Protein AF-A0A8J2Z667-F1 (afdb_monomer_lite)

Secondary structure (DSSP, 8-state):
--EEEEEEETTEEEEEEE-SSTT-EEEEEEETTS-EEEEESS------SSEEEEEETTEEEEEESSEEEEEETTEEEEEETTEEEEEETTEEEEEETTEEEEE-S------SS------SS------S------SS-----SS------SS-----S------

Sequence (163 aa):
MAKHAIAMNSDGISVAVKGKEEKEVCNIQYKSAGDAVLQIGNEYSLKAEKTIAFVVGDITVKVTTDEVLIQKSSTSISLKDKDIKLAVGSSVIEVKDGEITLNADKVSITGSSSLSLKSTSSASLQGGSVAVKATQAASVQGMTVDIKGTTSTTVKGLTTSVG

Radius of gyration: 29.93 Å; chains: 1; bounding box: 65×30×83 Å

Foldseek 3Di:
DWDWDWDADQQGTKTWTGDPDPLQIWIWTQGPVGDTDTDHSPDDDDDDPAKDWDDDPQWIQMDGPAWTWTDHDQFIWIDGVQWTWTTDNQFIWIGGDVDTDTDDPDDDDDDPPDDDDDDPPDDDDDDPDDDDDDPDDDDDDDPDDDDDDPPDDDDDDDDPDDD

pLDDT: mean 91.5, std 11.16, range [40.69, 98.75]

Organism: NCBI:txid2056700

InterPro domains:
  IPR061251 Type VI secretion system tip protein TssI/VgrG, short form [NF041249] (1-163)

Structure (mmCIF, N/CA/C/O backbone):
data_AF-A0A8J2Z667-F1
#
_entry.id   AF-A0A8J2Z667-F1
#
loop_
_atom_site.group_PDB
_atom_site.id
_atom_site.type_symbol
_atom_site.label_atom_id
_atom_site.label_alt_id
_atom_site.label_comp_id
_atom_site.label_asym_id
_atom_site.label_entity_id
_atom_site.label_seq_id
_atom_site.pdbx_PDB_ins_code
_atom_site.Cartn_x
_atom_site.Cartn_y
_atom_site.Cartn_z
_atom_site.occupancy
_atom_site.B_iso_or_equiv
_atom_site.auth_seq_id
_atom_site.auth_comp_id
_atom_site.auth_asym_id
_atom_site.auth_atom_id
_atom_site.pdbx_PDB_model_num
ATOM 1 N N . MET A 1 1 ? -19.180 17.799 38.650 1.00 73.00 1 MET A N 1
ATOM 2 C CA . MET A 1 1 ? -18.711 16.498 39.184 1.00 73.00 1 MET A CA 1
ATOM 3 C C . MET A 1 1 ? -18.689 15.508 38.032 1.00 73.00 1 MET A C 1
ATOM 5 O O . MET A 1 1 ? -19.555 15.635 37.172 1.00 73.00 1 MET A O 1
ATOM 9 N N . ALA A 1 2 ? -17.724 14.587 37.991 1.00 85.12 2 ALA A N 1
ATOM 10 C CA . ALA A 1 2 ? -17.723 13.524 36.986 1.00 85.12 2 ALA A CA 1
ATOM 11 C C . ALA A 1 2 ? -18.960 12.629 37.174 1.00 85.12 2 ALA A C 1
ATOM 13 O O . ALA A 1 2 ? -19.392 12.403 38.308 1.00 85.12 2 ALA A O 1
ATOM 14 N N . LYS A 1 3 ? -19.545 12.156 36.074 1.00 91.56 3 LYS A N 1
ATOM 15 C CA . LYS A 1 3 ? -20.713 11.271 36.069 1.00 91.56 3 LYS A CA 1
ATOM 16 C C . LYS A 1 3 ? -20.320 9.920 35.492 1.00 91.56 3 LYS A C 1
ATOM 18 O O . LYS A 1 3 ? -19.652 9.860 34.465 1.00 91.56 3 LYS A O 1
ATOM 23 N N . HIS A 1 4 ? -20.779 8.862 36.145 1.00 94.88 4 HIS A N 1
ATOM 24 C CA . HIS A 1 4 ? -20.548 7.483 35.739 1.00 94.88 4 HIS A CA 1
ATOM 25 C C . HIS A 1 4 ? -21.904 6.790 35.675 1.00 94.88 4 HIS A C 1
ATOM 27 O O . HIS A 1 4 ? -22.708 6.937 36.597 1.00 94.88 4 HIS A O 1
ATOM 33 N N . ALA A 1 5 ? -22.168 6.073 34.591 1.00 95.19 5 ALA A N 1
ATOM 34 C CA . ALA A 1 5 ? -23.391 5.313 34.415 1.00 95.19 5 ALA A CA 1
ATOM 35 C C . ALA A 1 5 ? -23.083 3.971 33.755 1.00 95.19 5 ALA A C 1
ATOM 37 O O . ALA A 1 5 ? -22.285 3.889 32.821 1.00 95.19 5 ALA A O 1
ATOM 38 N N . ILE A 1 6 ? -23.746 2.931 34.246 1.00 97.00 6 ILE A N 1
ATOM 39 C CA . ILE A 1 6 ? -23.802 1.616 33.618 1.00 97.00 6 ILE A CA 1
ATOM 40 C C . ILE A 1 6 ? -25.283 1.306 33.448 1.00 97.00 6 ILE A C 1
ATOM 42 O O . ILE A 1 6 ? -26.034 1.375 34.421 1.00 97.00 6 ILE A O 1
ATOM 46 N N . ALA A 1 7 ? -25.707 0.998 32.228 1.00 96.50 7 ALA A N 1
ATOM 47 C CA . ALA A 1 7 ? -27.075 0.589 31.946 1.00 96.50 7 ALA A CA 1
ATOM 48 C C . ALA A 1 7 ? -27.083 -0.747 31.206 1.00 96.50 7 ALA A C 1
ATOM 50 O O . ALA A 1 7 ? -26.267 -0.983 30.315 1.00 96.50 7 ALA A O 1
ATOM 51 N N . MET A 1 8 ? -28.022 -1.603 31.596 1.00 97.62 8 MET A N 1
ATOM 52 C CA . MET A 1 8 ? -28.294 -2.897 30.981 1.00 97.62 8 MET A CA 1
ATOM 53 C C . MET A 1 8 ? -29.807 -3.001 30.803 1.00 97.62 8 MET A C 1
ATOM 55 O O . MET A 1 8 ? -30.547 -2.927 31.784 1.00 97.62 8 MET A O 1
ATOM 59 N N . ASN A 1 9 ? -30.274 -3.095 29.563 1.00 95.81 9 ASN A N 1
ATOM 60 C CA . ASN A 1 9 ? -31.698 -3.143 29.228 1.00 95.81 9 ASN A CA 1
ATOM 61 C C . ASN A 1 9 ? -31.921 -3.908 27.906 1.00 95.81 9 ASN A C 1
ATOM 63 O O . ASN A 1 9 ? -31.007 -4.559 27.401 1.00 95.81 9 ASN A O 1
ATOM 67 N N . SER A 1 10 ? -33.133 -3.841 27.345 1.00 96.81 10 SER A N 1
ATOM 68 C CA . SER A 1 10 ? -33.482 -4.478 26.063 1.00 96.81 10 SER A CA 1
ATOM 69 C C . SER A 1 10 ? -32.636 -4.004 24.878 1.00 96.81 10 SER A C 1
ATOM 71 O O . SER A 1 10 ? -32.471 -4.742 23.906 1.00 96.81 10 SER A O 1
ATOM 73 N N . ASP A 1 11 ? -32.087 -2.793 24.956 1.00 94.62 11 ASP A N 1
ATOM 74 C CA . ASP A 1 11 ? -31.284 -2.200 23.889 1.00 94.62 11 ASP A CA 1
ATOM 75 C C . ASP A 1 11 ? -29.825 -2.670 23.956 1.00 94.62 11 ASP A C 1
ATOM 77 O O . ASP A 1 11 ? -29.108 -2.557 22.964 1.00 94.62 11 ASP A O 1
ATOM 81 N N . GLY A 1 12 ? -29.384 -3.230 25.092 1.00 97.25 12 GLY A N 1
ATOM 82 C CA . GLY A 1 12 ? -28.055 -3.805 25.290 1.00 97.25 12 GLY A CA 1
ATOM 83 C C . GLY A 1 12 ? -27.349 -3.316 26.558 1.00 97.25 12 GLY A C 1
ATOM 84 O O . GLY A 1 12 ? -27.981 -3.033 27.578 1.00 97.25 12 GLY A O 1
ATOM 85 N N . ILE A 1 13 ? -26.017 -3.241 26.499 1.00 97.88 13 ILE A N 1
ATOM 86 C CA . ILE A 1 13 ? -25.149 -2.790 27.596 1.00 97.88 13 ILE A CA 1
ATOM 87 C C . ILE A 1 13 ? -24.490 -1.470 27.202 1.00 97.88 13 ILE A C 1
ATOM 89 O O . ILE A 1 13 ? -23.947 -1.340 26.105 1.00 97.88 13 ILE A O 1
ATOM 93 N N . SER A 1 14 ? -24.475 -0.502 28.116 1.00 97.12 14 SER A N 1
ATOM 94 C CA . SER A 1 14 ? -23.708 0.732 27.956 1.00 97.12 14 SER A CA 1
ATOM 95 C C . SER A 1 14 ? -22.939 1.096 29.221 1.00 97.12 14 SER A C 1
ATOM 97 O O . SER A 1 14 ? -23.434 0.940 30.339 1.00 97.12 14 SER A O 1
ATOM 99 N N . VAL A 1 15 ? -21.722 1.597 29.026 1.00 97.19 15 VAL A N 1
ATOM 100 C CA . VAL A 1 15 ? -20.875 2.196 30.058 1.00 97.19 15 VAL A CA 1
ATOM 101 C C . VAL A 1 15 ? -20.547 3.609 29.605 1.00 97.19 15 VAL A C 1
ATOM 103 O O . VAL A 1 15 ? -20.000 3.799 28.520 1.00 97.19 15 VAL A O 1
ATOM 106 N N . ALA A 1 16 ? -20.890 4.597 30.422 1.00 96.25 16 ALA A N 1
ATOM 107 C CA . ALA A 1 16 ? -20.675 6.005 30.129 1.00 96.25 16 ALA A CA 1
ATOM 108 C C . ALA A 1 16 ? -19.929 6.678 31.281 1.00 96.25 16 ALA A C 1
ATOM 110 O O . ALA A 1 16 ? -20.376 6.660 32.431 1.00 96.25 16 ALA A O 1
ATOM 111 N N . VAL A 1 17 ? -18.804 7.305 30.956 1.00 96.19 17 VAL A N 1
ATOM 112 C CA . VAL A 1 17 ? -18.017 8.139 31.862 1.00 96.19 17 VAL A CA 1
ATOM 113 C C . VAL A 1 17 ? -17.920 9.527 31.252 1.00 96.19 17 VAL A C 1
ATOM 115 O O . VAL A 1 17 ? -17.408 9.692 30.146 1.00 96.19 17 VAL A O 1
ATOM 118 N N . LYS A 1 18 ? -18.419 10.531 31.974 1.00 95.19 18 LYS A N 1
ATOM 119 C CA . LYS A 1 18 ? -18.316 11.942 31.598 1.00 95.19 18 LYS A CA 1
ATOM 120 C C . LYS A 1 18 ? -17.520 12.692 32.657 1.00 95.19 18 LYS A C 1
ATOM 122 O O . LYS A 1 18 ? -17.888 12.685 33.834 1.00 95.19 18 LYS A O 1
ATOM 127 N N . GLY A 1 19 ? -16.440 13.330 32.227 1.00 92.62 19 GLY A N 1
ATOM 128 C CA . GLY A 1 19 ? -15.611 14.208 33.036 1.00 92.62 19 GLY A CA 1
ATOM 129 C C . GLY A 1 19 ? -16.304 15.529 33.366 1.00 92.62 19 GLY A C 1
ATOM 130 O O . GLY A 1 19 ? -17.533 15.650 33.351 1.00 92.62 19 GLY A O 1
ATOM 131 N N . LYS A 1 20 ? -15.507 16.523 33.747 1.00 91.06 20 LYS A N 1
ATOM 132 C CA . LYS A 1 20 ? -16.002 17.864 34.077 1.00 91.06 20 LYS A CA 1
ATOM 133 C C . LYS A 1 20 ? -16.191 18.701 32.818 1.00 91.06 20 LYS A C 1
ATOM 135 O O . LYS A 1 20 ? -17.124 19.500 32.778 1.00 91.06 20 LYS A O 1
ATOM 140 N N . GLU A 1 21 ? -15.330 18.513 31.825 1.00 89.06 21 GLU A N 1
ATOM 141 C CA . GLU A 1 21 ? -15.425 19.195 30.538 1.00 89.06 21 GLU A CA 1
ATOM 142 C C . GLU A 1 21 ? -16.290 18.405 29.551 1.00 89.06 21 GLU A C 1
ATOM 144 O O . GLU A 1 21 ? -16.455 17.190 29.657 1.00 89.06 21 GLU A O 1
ATOM 149 N N . GLU A 1 22 ? -16.855 19.092 28.559 1.00 83.56 22 GLU A N 1
ATOM 150 C CA . GLU A 1 22 ? -17.760 18.467 27.589 1.00 83.56 22 GLU A CA 1
ATOM 151 C C . GLU A 1 22 ? -17.068 17.409 26.718 1.00 83.56 22 GLU A C 1
ATOM 153 O O . GLU A 1 22 ? -17.665 16.374 26.421 1.00 83.56 22 GLU A O 1
ATOM 158 N N . LYS A 1 23 ? -15.794 17.640 26.379 1.00 89.75 23 LYS A N 1
ATOM 159 C CA . LYS A 1 23 ? -14.952 16.730 25.588 1.00 89.75 23 LYS A CA 1
ATOM 160 C C . LYS A 1 23 ? -14.436 15.519 26.369 1.00 89.75 23 LYS A C 1
ATOM 162 O O . LYS A 1 23 ? -13.960 14.567 25.764 1.00 89.75 23 LYS A O 1
ATOM 167 N N . GLU A 1 24 ? -14.513 15.530 27.699 1.00 94.50 24 GLU A N 1
ATOM 168 C CA . GLU A 1 24 ? -14.060 14.417 28.535 1.00 94.50 24 GLU A CA 1
ATOM 169 C C . GLU A 1 24 ? -15.142 13.335 28.569 1.00 94.50 24 GLU A C 1
ATOM 171 O O . GLU A 1 24 ? -15.933 13.248 29.508 1.00 94.50 24 GLU A O 1
ATOM 176 N N . VAL A 1 25 ? -15.214 12.524 27.517 1.00 95.19 25 VAL A N 1
ATOM 177 C CA . VAL A 1 25 ? -16.220 11.468 27.392 1.00 95.19 25 VAL A CA 1
ATOM 178 C C . VAL A 1 25 ? -15.585 10.132 27.030 1.00 95.19 25 VAL A C 1
ATOM 180 O O . VAL A 1 25 ? -14.734 10.059 26.145 1.00 95.19 25 VAL A O 1
ATOM 183 N N . CYS A 1 26 ? -16.042 9.077 27.701 1.00 96.69 26 CYS A N 1
ATOM 184 C CA . CYS A 1 26 ? -15.821 7.690 27.321 1.00 96.69 26 CYS A CA 1
ATOM 185 C C . CYS A 1 26 ? -17.162 6.956 27.375 1.00 96.69 26 CYS A C 1
ATOM 187 O O . CYS A 1 26 ? -17.642 6.628 28.460 1.00 96.69 26 CYS A O 1
ATOM 189 N N . ASN A 1 27 ? -17.759 6.696 26.213 1.00 96.50 27 ASN A N 1
ATOM 190 C CA . ASN A 1 27 ? -18.976 5.899 26.095 1.00 96.50 27 ASN A CA 1
ATOM 191 C C . ASN A 1 27 ? -18.687 4.633 25.291 1.00 96.50 27 ASN A C 1
ATOM 193 O O . ASN A 1 27 ? -18.213 4.709 24.159 1.00 96.50 27 ASN A O 1
ATOM 197 N N . ILE A 1 28 ? -19.013 3.480 25.863 1.00 97.44 28 ILE A N 1
ATOM 198 C CA . ILE A 1 28 ? -18.912 2.169 25.220 1.00 97.44 28 ILE A CA 1
ATOM 199 C C . ILE A 1 28 ? -20.307 1.556 25.230 1.00 97.44 28 ILE A C 1
ATOM 201 O O . ILE A 1 28 ? -20.945 1.493 26.280 1.00 97.44 28 ILE A O 1
ATOM 205 N N . GLN A 1 29 ? -20.796 1.133 24.069 1.00 97.69 29 GLN A N 1
ATOM 206 C CA . GLN A 1 29 ? -22.122 0.542 23.912 1.00 97.69 29 GLN A CA 1
ATOM 207 C C . GLN A 1 29 ? -22.028 -0.749 23.107 1.00 97.69 29 GLN A C 1
ATOM 209 O O . GLN A 1 29 ? -21.392 -0.775 22.056 1.00 97.69 29 GLN A O 1
ATOM 214 N N . TYR A 1 30 ? -22.719 -1.781 23.574 1.00 97.75 30 TYR A N 1
ATOM 215 C CA . TYR A 1 30 ? -22.953 -3.029 22.858 1.00 97.75 30 TYR A CA 1
ATOM 216 C C . TYR A 1 30 ? -24.460 -3.214 22.741 1.00 97.75 30 TYR A C 1
ATOM 218 O O . TYR A 1 30 ? -25.128 -3.456 23.748 1.00 97.75 30 TYR A O 1
ATOM 226 N N . LYS A 1 31 ? -25.001 -3.042 21.535 1.00 97.50 31 LYS A N 1
ATOM 227 C CA . LYS A 1 31 ? -26.444 -3.025 21.293 1.00 97.50 31 LYS A CA 1
ATOM 228 C C . LYS A 1 31 ? -26.962 -4.395 20.879 1.00 97.50 31 LYS A C 1
ATOM 230 O O . LYS A 1 31 ? -26.302 -5.115 20.134 1.00 97.50 31 LYS A O 1
ATOM 235 N N . SER A 1 32 ? -28.190 -4.716 21.276 1.00 97.12 32 SER A N 1
ATOM 236 C CA . SER A 1 32 ? -28.879 -5.953 20.875 1.00 97.12 32 SER A CA 1
ATOM 237 C C . SER A 1 32 ? -29.126 -6.047 19.362 1.00 97.12 32 SER A C 1
ATOM 239 O O . SER A 1 32 ? -29.248 -7.147 18.831 1.00 97.12 32 SER A O 1
ATOM 241 N N . ALA A 1 33 ? -29.113 -4.914 18.653 1.00 96.94 33 ALA A N 1
ATOM 242 C CA . ALA A 1 33 ? -29.171 -4.845 17.191 1.00 96.94 33 ALA A CA 1
ATOM 243 C C . ALA A 1 33 ? -27.888 -5.331 16.476 1.00 96.94 33 ALA A C 1
ATOM 245 O O . ALA A 1 33 ? -27.893 -5.451 15.254 1.00 96.94 33 ALA A O 1
ATOM 246 N N . GLY A 1 34 ? -26.805 -5.615 17.214 1.00 96.31 34 GLY A N 1
ATOM 247 C CA . GLY A 1 34 ? -25.528 -6.087 16.663 1.00 96.31 34 GLY A CA 1
ATOM 248 C C . GLY A 1 34 ? -24.435 -5.019 16.547 1.00 96.31 34 GLY A C 1
ATOM 249 O O . GLY A 1 34 ? -23.340 -5.326 16.080 1.00 96.31 34 GLY A O 1
ATOM 250 N N . ASP A 1 35 ? -24.693 -3.789 16.996 1.00 96.94 35 ASP A N 1
ATOM 251 C CA . ASP A 1 35 ? -23.711 -2.701 16.955 1.00 96.94 35 ASP A CA 1
ATOM 252 C C . ASP A 1 35 ? -22.801 -2.688 18.190 1.00 96.94 35 ASP A C 1
ATOM 254 O O . ASP A 1 35 ? -23.260 -2.840 19.326 1.00 96.94 35 ASP A O 1
ATOM 258 N N . ALA A 1 36 ? -21.526 -2.363 17.980 1.00 97.19 36 ALA A N 1
ATOM 259 C CA . ALA A 1 36 ? -20.603 -1.952 19.033 1.00 97.19 36 ALA A CA 1
ATOM 260 C C . ALA A 1 36 ? -20.100 -0.530 18.745 1.00 97.19 36 ALA A C 1
ATOM 262 O O . ALA A 1 36 ? -19.559 -0.267 17.673 1.00 97.19 36 ALA A O 1
ATOM 263 N N . VAL A 1 37 ? -20.278 0.396 19.691 1.00 96.88 37 VAL A N 1
ATOM 264 C CA . VAL A 1 37 ? -19.932 1.816 19.522 1.00 96.88 37 VAL A CA 1
ATOM 265 C C . VAL A 1 37 ? -19.002 2.262 20.640 1.00 96.88 37 VAL A C 1
ATOM 267 O O . VAL A 1 37 ? -19.323 2.110 21.818 1.00 96.88 37 VAL A O 1
ATOM 270 N N . LEU A 1 38 ? -17.866 2.850 20.264 1.00 96.69 38 LEU A N 1
ATOM 271 C CA . LEU A 1 38 ? -16.920 3.481 21.177 1.00 96.69 38 LEU A CA 1
ATOM 272 C C . LEU A 1 38 ? -16.820 4.968 20.834 1.00 96.69 38 LEU A C 1
ATOM 274 O O . LEU A 1 38 ? -16.457 5.332 19.719 1.00 96.69 38 LEU A O 1
ATOM 278 N N . GLN A 1 39 ? -17.129 5.829 21.798 1.00 96.06 39 GLN A N 1
ATOM 279 C CA . GLN A 1 39 ? -16.954 7.274 21.706 1.00 96.06 39 GLN A CA 1
ATOM 280 C C . GLN A 1 39 ? -15.966 7.702 22.785 1.00 96.06 39 GLN A C 1
ATOM 282 O O . GLN A 1 39 ? -16.303 7.710 23.969 1.00 96.06 39 GLN A O 1
ATOM 287 N N . ILE A 1 40 ? -14.756 8.058 22.366 1.00 96.69 40 ILE A N 1
ATOM 288 C CA . ILE A 1 40 ? -13.651 8.420 23.252 1.00 96.69 40 ILE A CA 1
ATOM 289 C C . ILE A 1 40 ? -13.179 9.823 22.880 1.00 96.69 40 ILE A C 1
ATOM 291 O O . ILE A 1 40 ? -12.854 10.081 21.725 1.00 96.69 40 ILE A O 1
ATOM 295 N N . GLY A 1 41 ? -13.179 10.740 23.845 1.00 95.50 41 GLY A N 1
ATOM 296 C CA . GLY A 1 41 ? -12.914 12.159 23.598 1.00 95.50 41 GLY A CA 1
ATOM 297 C C . GLY A 1 41 ? -11.442 12.548 23.439 1.00 95.50 41 GLY A C 1
ATOM 298 O O . GLY A 1 41 ? -11.166 13.670 23.025 1.00 95.50 41 GLY A O 1
ATOM 299 N N . ASN A 1 42 ? -10.503 11.657 23.775 1.00 93.88 42 ASN A N 1
ATOM 300 C CA . ASN A 1 42 ? -9.065 11.933 23.702 1.00 93.88 42 ASN A CA 1
ATOM 301 C C . ASN A 1 42 ? -8.309 10.857 22.908 1.00 93.88 42 ASN A C 1
ATOM 303 O O . ASN A 1 42 ? -7.997 11.061 21.741 1.00 93.88 42 ASN A O 1
ATOM 307 N N . GLU A 1 43 ? -8.051 9.696 23.512 1.00 95.75 43 GLU A N 1
ATOM 308 C CA . GLU A 1 43 ? -7.286 8.613 22.889 1.00 95.75 43 GLU A CA 1
ATOM 309 C C . GLU A 1 43 ? -7.900 7.254 23.237 1.00 95.75 43 GLU A C 1
ATOM 311 O O . GLU A 1 43 ? -8.232 6.995 24.396 1.00 95.75 43 GLU A O 1
ATOM 316 N N . TYR A 1 44 ? -8.019 6.381 22.235 1.00 95.50 44 TYR A N 1
ATOM 317 C CA . TYR A 1 44 ? -8.324 4.966 22.422 1.00 95.50 44 TYR A CA 1
ATOM 318 C C . TYR A 1 44 ? -7.119 4.125 22.001 1.00 95.50 44 TYR A C 1
ATOM 320 O O . TYR A 1 44 ? -6.831 3.993 20.812 1.00 95.50 44 TYR A O 1
ATOM 328 N N . SER A 1 45 ? -6.424 3.560 22.986 1.00 96.50 45 SER A N 1
ATOM 329 C CA . SER A 1 45 ? -5.189 2.806 22.776 1.00 96.50 45 SER A CA 1
ATOM 330 C C . SER A 1 45 ? -5.417 1.304 22.942 1.00 96.50 45 SER A C 1
ATOM 332 O O . SER A 1 45 ? -5.896 0.842 23.978 1.00 96.50 45 SER A O 1
ATOM 334 N N . LEU A 1 46 ? -5.034 0.537 21.919 1.00 95.62 46 LEU A N 1
ATOM 335 C CA . LEU A 1 46 ? -5.013 -0.925 21.921 1.00 95.62 46 LEU A CA 1
ATOM 336 C C . LEU A 1 46 ? -3.566 -1.410 21.839 1.00 95.62 46 LEU A C 1
ATOM 338 O O . LEU A 1 46 ? -2.826 -1.023 20.938 1.00 95.62 46 LEU A O 1
ATOM 342 N N . LYS A 1 47 ? -3.173 -2.295 22.757 1.00 96.50 47 LYS A N 1
ATOM 343 C CA . LYS A 1 47 ? -1.862 -2.949 22.754 1.00 96.50 47 LYS A CA 1
ATOM 344 C C . LYS A 1 47 ? -2.060 -4.457 22.756 1.00 96.50 47 LYS A C 1
ATOM 346 O O . LYS A 1 47 ? -2.772 -4.985 23.605 1.00 96.50 47 LYS A O 1
ATOM 351 N N . ALA A 1 48 ? -1.405 -5.136 21.826 1.00 97.75 48 ALA A N 1
ATOM 352 C CA . ALA A 1 48 ? -1.369 -6.588 21.749 1.00 97.75 48 ALA A CA 1
ATOM 353 C C . ALA A 1 48 ? 0.083 -7.056 21.616 1.00 97.75 48 ALA A C 1
ATOM 355 O O . ALA A 1 48 ? 0.923 -6.334 21.087 1.00 97.75 48 ALA A O 1
ATOM 356 N N . GLU A 1 49 ? 0.378 -8.267 22.085 1.00 97.56 49 GLU A N 1
ATOM 357 C CA . GLU A 1 49 ? 1.732 -8.838 22.004 1.00 97.56 49 GLU A CA 1
ATOM 358 C C . GLU A 1 49 ? 2.080 -9.355 20.607 1.00 97.56 49 GLU A C 1
ATOM 360 O O . GLU A 1 49 ? 3.250 -9.431 20.250 1.00 97.56 49 GLU A O 1
ATOM 365 N N . LYS A 1 50 ? 1.067 -9.747 19.826 1.00 97.62 50 LYS A N 1
ATOM 366 C CA . LYS A 1 50 ? 1.269 -10.433 18.543 1.00 97.62 50 LYS A CA 1
ATOM 367 C C . LYS A 1 50 ? 0.514 -9.796 17.394 1.00 97.62 50 LYS A C 1
ATOM 369 O O . LYS A 1 50 ? 1.073 -9.620 16.316 1.00 97.62 50 LYS A O 1
ATOM 374 N N . THR A 1 51 ? -0.777 -9.525 17.571 1.00 97.94 51 THR A N 1
ATOM 375 C CA . THR A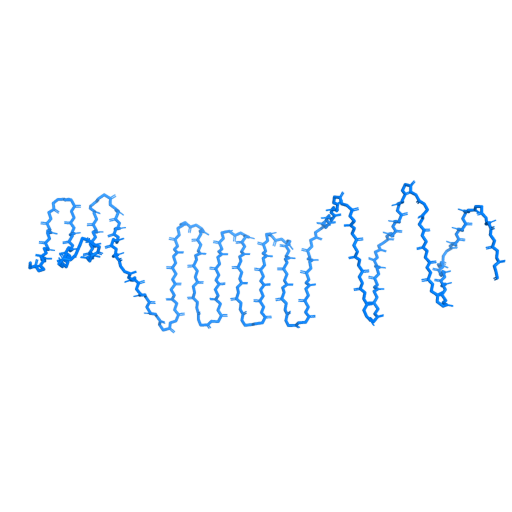 1 51 ? -1.631 -9.124 16.451 1.00 97.94 51 THR A CA 1
ATOM 376 C C . THR A 1 51 ? -2.787 -8.251 16.908 1.00 97.94 51 THR A C 1
ATOM 378 O O . THR A 1 51 ? -3.446 -8.558 17.900 1.00 97.94 51 THR A O 1
ATOM 381 N N . ILE A 1 52 ? -3.060 -7.205 16.133 1.00 98.50 52 ILE A N 1
ATOM 382 C CA . ILE A 1 52 ? -4.330 -6.476 16.119 1.00 98.50 52 ILE A CA 1
ATOM 383 C C . ILE A 1 52 ? -4.914 -6.661 14.718 1.00 98.50 52 ILE A C 1
ATOM 385 O O . ILE A 1 52 ? -4.225 -6.393 13.735 1.00 98.50 52 ILE A O 1
ATOM 389 N N . ALA A 1 53 ? -6.152 -7.142 14.610 1.00 98.00 53 ALA A N 1
ATOM 390 C CA . ALA A 1 53 ? -6.805 -7.376 13.325 1.00 98.00 53 ALA A CA 1
ATOM 391 C C . ALA A 1 53 ? -8.249 -6.865 13.326 1.00 98.00 53 ALA A C 1
ATOM 393 O O . ALA A 1 53 ? -8.993 -7.082 14.280 1.00 98.00 53 ALA A O 1
ATOM 394 N N . PHE A 1 54 ? -8.640 -6.235 12.224 1.00 97.81 54 PHE A N 1
ATOM 395 C CA . PHE A 1 54 ? -10.001 -5.820 11.910 1.00 97.81 54 PHE A CA 1
ATOM 396 C C . PHE A 1 54 ? -10.432 -6.565 10.651 1.00 97.81 54 PHE A C 1
ATOM 398 O O . PHE A 1 54 ? -9.777 -6.455 9.612 1.00 97.81 54 PHE A O 1
ATOM 405 N N . VAL A 1 55 ? -11.506 -7.347 10.750 1.00 97.81 55 VAL A N 1
ATOM 406 C CA . VAL A 1 55 ? -11.946 -8.254 9.684 1.00 97.81 55 VAL A CA 1
ATOM 407 C C . VAL A 1 55 ? -13.415 -8.002 9.374 1.00 97.81 55 VAL A C 1
ATOM 409 O O . VAL A 1 55 ? -14.248 -8.009 10.278 1.00 97.81 55 VAL A O 1
ATOM 412 N N . VAL A 1 56 ? -13.730 -7.786 8.096 1.00 97.25 56 VAL A N 1
ATOM 413 C CA . VAL A 1 56 ? -15.101 -7.610 7.594 1.00 97.25 56 VAL A CA 1
ATOM 414 C C . VAL A 1 56 ? -15.245 -8.402 6.298 1.00 97.25 56 VAL A C 1
ATOM 416 O O . VAL A 1 56 ? -14.769 -7.975 5.248 1.00 97.25 56 VAL A O 1
ATOM 419 N N . GLY A 1 57 ? -15.887 -9.570 6.365 1.00 96.12 57 GLY A N 1
ATOM 420 C CA . GLY A 1 57 ? -15.968 -10.477 5.217 1.00 96.12 57 GLY A CA 1
ATOM 421 C C . GLY A 1 57 ? -14.576 -10.908 4.742 1.00 96.12 57 GLY A C 1
ATOM 422 O O . GLY A 1 57 ? -13.828 -11.512 5.506 1.00 96.12 57 GLY A O 1
ATOM 423 N N . ASP A 1 58 ? -14.229 -10.584 3.493 1.00 95.25 58 ASP A N 1
ATOM 424 C CA . ASP A 1 58 ? -12.924 -10.861 2.875 1.00 95.25 58 ASP A CA 1
ATOM 425 C C . ASP A 1 58 ? -11.896 -9.722 3.045 1.00 95.25 58 ASP A C 1
ATOM 427 O O . ASP A 1 58 ? -10.788 -9.80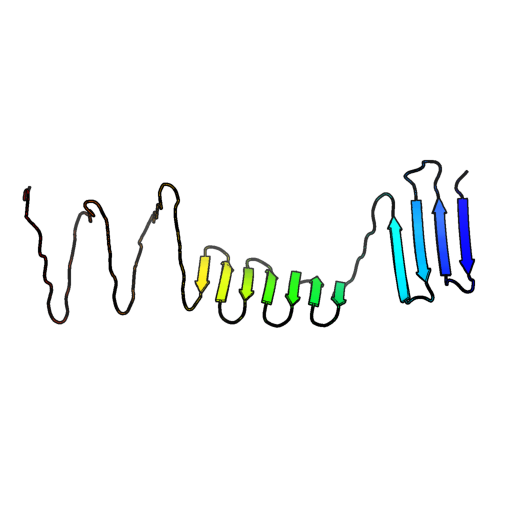3 2.509 1.00 95.25 58 ASP A O 1
ATOM 431 N N . ILE A 1 59 ? -12.255 -8.656 3.768 1.00 98.00 59 ILE A N 1
ATOM 432 C CA . ILE A 1 59 ? -11.380 -7.516 4.054 1.00 98.00 59 ILE A CA 1
ATOM 433 C C . ILE A 1 59 ? -10.678 -7.746 5.388 1.00 98.00 59 ILE A C 1
ATOM 435 O O . ILE A 1 59 ? -11.320 -8.040 6.395 1.00 98.00 59 ILE A O 1
ATOM 439 N N . THR A 1 60 ? -9.361 -7.560 5.410 1.00 98.19 60 THR A N 1
ATOM 440 C CA . THR A 1 60 ? -8.530 -7.646 6.614 1.00 98.19 60 THR A CA 1
ATOM 441 C C . THR A 1 60 ? -7.609 -6.434 6.707 1.00 98.19 60 THR A C 1
ATOM 443 O O . THR A 1 60 ? -6.849 -6.157 5.784 1.00 98.19 60 THR A O 1
ATOM 446 N N . VAL A 1 61 ? -7.632 -5.742 7.847 1.00 98.56 61 VAL A N 1
ATOM 447 C CA . VAL A 1 61 ? -6.591 -4.794 8.267 1.00 98.56 61 VAL A CA 1
ATOM 448 C C . VAL A 1 61 ? -5.895 -5.398 9.474 1.00 98.56 61 VAL A C 1
ATOM 450 O O . VAL A 1 61 ? -6.532 -5.634 10.496 1.00 98.56 61 VAL A O 1
ATOM 453 N N . LYS A 1 62 ? -4.604 -5.691 9.363 1.00 98.12 62 LYS A N 1
ATOM 454 C CA . LYS A 1 62 ? -3.854 -6.464 10.354 1.00 98.12 62 LYS A CA 1
ATOM 455 C C . LYS A 1 62 ? -2.522 -5.787 10.640 1.00 98.12 62 LYS A C 1
ATOM 457 O O . LYS A 1 62 ? -1.785 -5.453 9.721 1.00 98.12 62 LYS A O 1
ATOM 462 N N . VAL A 1 63 ? -2.204 -5.643 11.917 1.00 98.56 63 VAL A N 1
ATOM 463 C CA . VAL A 1 63 ? -0.895 -5.221 12.415 1.00 98.56 63 VAL A CA 1
ATOM 464 C C . VAL A 1 63 ? -0.308 -6.382 13.201 1.00 98.56 63 VAL A C 1
ATOM 466 O O . 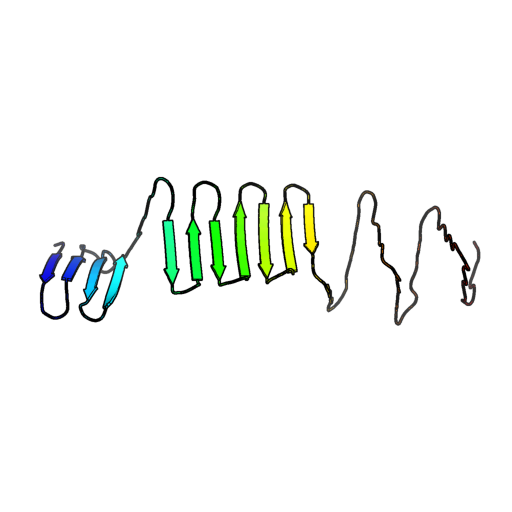VAL A 1 63 ? -0.962 -6.928 14.090 1.00 98.56 63 VAL A O 1
ATOM 469 N N . THR A 1 64 ? 0.913 -6.766 12.858 1.00 98.31 64 THR A N 1
ATOM 470 C CA . THR A 1 64 ? 1.720 -7.774 13.558 1.00 98.31 64 THR A CA 1
ATOM 471 C C . THR A 1 64 ? 3.054 -7.160 13.979 1.00 98.31 64 THR A C 1
ATOM 473 O O . THR A 1 64 ? 3.282 -5.974 13.753 1.00 98.31 64 THR A O 1
ATOM 476 N N . THR A 1 65 ? 3.943 -7.949 14.580 1.00 97.38 65 THR A N 1
ATOM 477 C CA . THR A 1 65 ? 5.310 -7.501 14.893 1.00 97.38 65 THR A CA 1
ATOM 478 C C . THR A 1 65 ? 6.139 -7.193 13.647 1.00 97.38 65 THR A C 1
ATOM 480 O O . THR A 1 65 ? 7.043 -6.367 13.722 1.00 97.38 65 THR A O 1
ATOM 483 N N . ASP A 1 66 ? 5.809 -7.817 12.512 1.00 97.62 66 ASP A N 1
ATOM 484 C CA . ASP A 1 66 ? 6.665 -7.818 11.319 1.00 97.62 66 ASP A CA 1
ATOM 485 C C . ASP A 1 66 ? 6.020 -7.098 10.124 1.00 97.62 66 ASP A C 1
ATOM 487 O O . ASP A 1 66 ? 6.695 -6.739 9.162 1.00 97.62 66 ASP A O 1
ATOM 491 N N . GLU A 1 67 ? 4.695 -6.935 10.150 1.00 98.19 67 GLU A N 1
ATOM 492 C CA . GLU A 1 67 ? 3.896 -6.526 8.995 1.00 98.19 67 GLU A CA 1
ATOM 493 C C . GLU A 1 67 ? 2.678 -5.693 9.410 1.00 98.19 67 GLU A C 1
ATOM 495 O O . GLU A 1 67 ? 1.917 -6.086 10.304 1.00 98.19 67 GLU A O 1
ATOM 500 N N . VAL A 1 68 ? 2.442 -4.604 8.677 1.00 98.75 68 VAL A N 1
ATOM 501 C CA . VAL A 1 68 ? 1.137 -3.943 8.559 1.00 98.75 68 VAL A CA 1
ATOM 502 C C . VAL A 1 68 ? 0.534 -4.317 7.206 1.00 98.75 68 VAL A C 1
ATOM 504 O O . VAL A 1 68 ? 1.135 -4.063 6.166 1.00 98.75 68 VAL A O 1
ATOM 507 N N . LEU A 1 69 ? -0.655 -4.915 7.216 1.00 98.50 69 LEU A N 1
ATOM 508 C CA . LEU A 1 69 ? -1.339 -5.449 6.041 1.00 98.50 69 LEU A CA 1
ATOM 509 C C . LEU A 1 69 ? -2.752 -4.875 5.925 1.00 98.50 69 LEU A C 1
ATOM 511 O O . LEU A 1 69 ? -3.532 -4.928 6.874 1.00 98.50 69 LEU A O 1
ATOM 515 N N . ILE A 1 70 ? -3.104 -4.410 4.731 1.00 98.69 70 ILE A N 1
ATOM 516 C CA . ILE A 1 70 ? -4.478 -4.141 4.303 1.00 98.69 70 ILE A CA 1
ATOM 517 C C . ILE A 1 70 ? -4.745 -5.051 3.114 1.00 98.69 70 ILE A C 1
ATOM 519 O O . ILE A 1 70 ? -4.061 -4.947 2.101 1.00 98.69 70 ILE A O 1
ATOM 523 N N . GLN A 1 71 ? -5.722 -5.941 3.217 1.00 97.94 71 GLN A N 1
ATOM 524 C CA . GLN A 1 71 ? -6.013 -6.937 2.194 1.00 97.94 71 GLN A CA 1
ATOM 525 C C . GLN A 1 71 ? -7.511 -7.018 1.913 1.00 97.94 71 GLN A C 1
ATOM 527 O O . GLN A 1 71 ? -8.327 -6.966 2.830 1.00 97.94 71 GLN A O 1
ATOM 532 N N . LYS A 1 72 ? -7.854 -7.194 0.637 1.00 97.56 72 LYS A N 1
ATOM 533 C CA . LYS A 1 72 ? -9.177 -7.614 0.174 1.00 97.56 72 LYS A CA 1
ATOM 534 C C . LYS A 1 72 ? -8.998 -8.583 -0.988 1.00 97.56 72 LYS A C 1
ATOM 536 O O . LYS A 1 72 ? -8.512 -8.174 -2.044 1.00 97.56 72 LYS A O 1
ATOM 541 N N . SER A 1 73 ? -9.406 -9.840 -0.822 1.00 93.69 73 SER A N 1
ATOM 542 C CA . SER A 1 73 ? -9.228 -10.871 -1.856 1.00 93.69 73 SER A CA 1
ATOM 543 C C . SER A 1 73 ? -7.770 -10.901 -2.388 1.00 93.69 73 SER A C 1
ATOM 545 O O . SER A 1 73 ? -6.842 -11.122 -1.608 1.00 93.69 73 SER A O 1
ATOM 547 N N . SER A 1 74 ? -7.549 -10.651 -3.689 1.00 92.75 74 SER A N 1
ATOM 548 C CA . SER A 1 74 ? -6.237 -10.628 -4.364 1.00 92.75 74 SER A CA 1
ATOM 549 C C . SER A 1 74 ? -5.563 -9.247 -4.417 1.00 92.75 74 SER A C 1
ATOM 551 O O . SER A 1 74 ? -4.625 -9.052 -5.193 1.00 92.75 74 SER A O 1
ATOM 553 N N . THR A 1 75 ? -6.066 -8.275 -3.656 1.00 98.19 75 THR A N 1
ATOM 554 C CA . THR A 1 75 ? -5.514 -6.919 -3.565 1.00 98.19 75 THR A CA 1
ATOM 555 C C . THR A 1 75 ? -4.941 -6.696 -2.175 1.00 98.19 75 THR A C 1
ATOM 557 O O . THR A 1 75 ? -5.606 -6.994 -1.181 1.00 98.19 75 THR A O 1
ATOM 560 N N . SER A 1 76 ? -3.731 -6.144 -2.088 1.00 98.19 76 SER A N 1
ATOM 561 C CA . SER A 1 76 ? -3.081 -5.891 -0.802 1.00 98.19 76 SER A CA 1
ATOM 562 C C . SER A 1 76 ? -2.148 -4.684 -0.797 1.00 98.19 76 SER A C 1
ATOM 564 O O . SER A 1 76 ? -1.466 -4.412 -1.784 1.00 98.19 76 SER A O 1
ATOM 566 N N . ILE A 1 77 ? -2.052 -4.039 0.364 1.00 98.75 77 ILE A N 1
ATOM 567 C CA . ILE A 1 77 ? -0.985 -3.117 0.756 1.00 98.75 77 ILE A CA 1
ATOM 568 C C . ILE A 1 77 ? -0.269 -3.755 1.946 1.00 98.75 77 ILE A C 1
ATOM 570 O O . ILE A 1 77 ? -0.913 -4.056 2.948 1.00 98.75 77 ILE A O 1
ATOM 574 N N . SER A 1 78 ? 1.039 -3.963 1.840 1.00 98.44 78 SER A N 1
ATOM 575 C CA . SER A 1 78 ? 1.874 -4.543 2.893 1.00 98.44 78 SER A CA 1
ATOM 576 C C . SER A 1 78 ? 3.052 -3.625 3.185 1.00 98.44 78 SER A C 1
ATOM 578 O O . SER A 1 78 ? 3.728 -3.175 2.263 1.00 98.44 78 SER A O 1
ATOM 580 N N . LEU A 1 79 ? 3.313 -3.386 4.466 1.00 98.62 79 LEU A N 1
ATOM 581 C CA . LEU A 1 79 ? 4.478 -2.669 4.961 1.00 98.62 79 LEU A CA 1
ATOM 582 C C . LEU A 1 79 ? 5.232 -3.594 5.911 1.00 98.62 79 LEU A C 1
ATOM 584 O O . LEU A 1 79 ? 4.672 -4.034 6.916 1.00 98.62 79 LEU A O 1
ATOM 588 N N . LYS A 1 80 ? 6.485 -3.881 5.581 1.00 98.19 80 LYS A N 1
ATOM 589 C CA . LYS A 1 80 ? 7.434 -4.666 6.372 1.00 98.19 80 LYS A CA 1
ATOM 590 C C . LYS A 1 80 ? 8.718 -3.865 6.537 1.00 98.19 80 LYS A C 1
ATOM 592 O O . LYS A 1 80 ? 8.903 -2.831 5.892 1.00 98.19 80 LYS A O 1
ATOM 597 N N . ASP A 1 81 ? 9.615 -4.341 7.394 1.00 97.62 81 ASP A N 1
ATOM 598 C CA . ASP A 1 81 ? 10.945 -3.743 7.486 1.00 97.62 81 ASP A CA 1
ATOM 599 C C . ASP A 1 81 ? 11.624 -3.749 6.107 1.00 97.62 81 ASP A C 1
ATOM 601 O O . ASP A 1 81 ? 11.761 -4.799 5.478 1.00 97.62 81 ASP A O 1
ATOM 605 N N . LYS A 1 82 ? 12.003 -2.556 5.632 1.00 97.69 82 LYS A N 1
ATOM 606 C CA . LYS A 1 82 ? 12.655 -2.318 4.331 1.00 97.69 82 LYS A CA 1
ATOM 607 C C . LYS A 1 82 ? 11.904 -2.829 3.094 1.00 97.69 82 LYS A C 1
ATOM 609 O O . LYS A 1 82 ? 12.529 -2.964 2.045 1.00 97.69 82 LYS A O 1
ATOM 614 N N . ASP A 1 83 ? 10.606 -3.104 3.191 1.00 98.19 83 ASP A N 1
ATOM 615 C CA . ASP A 1 83 ? 9.802 -3.608 2.073 1.00 98.19 83 ASP A CA 1
ATOM 616 C C . ASP A 1 83 ? 8.377 -3.039 2.130 1.00 98.19 83 ASP A C 1
ATOM 618 O O . ASP A 1 83 ? 7.635 -3.237 3.096 1.00 98.19 83 ASP A O 1
ATOM 622 N N . ILE A 1 84 ? 7.989 -2.308 1.085 1.00 98.62 84 ILE A N 1
ATOM 623 C CA . ILE A 1 84 ? 6.634 -1.794 0.886 1.00 98.62 84 ILE A CA 1
ATOM 624 C C . ILE A 1 84 ? 6.093 -2.378 -0.411 1.00 98.62 84 ILE A C 1
ATOM 626 O O . ILE A 1 84 ? 6.686 -2.207 -1.475 1.00 98.62 84 ILE A O 1
ATOM 630 N N . LYS A 1 85 ? 4.910 -2.988 -0.343 1.00 98.56 85 LYS A N 1
ATOM 631 C CA . LYS A 1 85 ? 4.291 -3.670 -1.477 1.00 98.56 85 LYS A CA 1
ATOM 632 C C . LYS A 1 85 ? 2.842 -3.257 -1.679 1.00 98.56 85 LYS A C 1
ATOM 634 O O . LYS A 1 85 ? 2.024 -3.365 -0.767 1.00 98.56 85 LYS A O 1
ATOM 639 N N . LEU A 1 86 ? 2.511 -2.866 -2.907 1.00 98.75 86 LEU A N 1
ATOM 640 C CA . LEU A 1 86 ? 1.148 -2.714 -3.411 1.00 98.75 86 LEU A CA 1
ATOM 641 C C . LEU A 1 86 ? 0.913 -3.781 -4.483 1.00 98.75 86 LEU A C 1
ATOM 643 O O . LEU A 1 86 ? 1.640 -3.821 -5.473 1.00 98.75 86 LEU A O 1
ATOM 647 N N . ALA A 1 87 ? -0.095 -4.632 -4.306 1.00 98.25 87 ALA A N 1
ATOM 648 C CA . ALA A 1 87 ? -0.393 -5.721 -5.234 1.00 98.25 87 ALA A CA 1
ATOM 649 C C . ALA A 1 87 ? -1.876 -5.756 -5.621 1.00 98.25 87 ALA A C 1
ATOM 651 O O . ALA A 1 87 ? -2.750 -5.593 -4.769 1.00 98.25 87 ALA A O 1
ATOM 652 N N . VAL A 1 88 ? -2.142 -6.006 -6.905 1.00 98.00 88 VAL A N 1
ATOM 653 C CA . VAL A 1 88 ? -3.469 -6.276 -7.477 1.00 98.00 88 VAL A CA 1
ATOM 654 C C . VAL A 1 88 ? -3.323 -7.441 -8.458 1.00 98.00 88 VAL A C 1
ATOM 656 O O . VAL A 1 88 ? -2.860 -7.264 -9.586 1.00 98.00 88 VAL A O 1
ATOM 659 N N . GLY A 1 89 ? -3.688 -8.652 -8.028 1.00 95.31 89 GLY A N 1
ATOM 660 C CA . GLY A 1 89 ? -3.439 -9.857 -8.826 1.00 95.31 89 GLY A CA 1
ATOM 661 C C . GLY A 1 89 ? -1.938 -10.064 -9.072 1.00 95.31 89 GLY A C 1
ATOM 662 O O . GLY A 1 89 ? -1.165 -10.133 -8.120 1.00 95.31 89 GLY A O 1
ATOM 663 N N . SER A 1 90 ? -1.520 -10.151 -10.341 1.00 95.25 90 SER A N 1
ATOM 664 C CA . SER A 1 90 ? -0.106 -10.272 -10.745 1.00 95.25 90 SER A CA 1
ATOM 665 C C . SER A 1 90 ? 0.642 -8.934 -10.821 1.00 95.25 90 SER A C 1
ATOM 667 O O . SER A 1 90 ? 1.871 -8.928 -10.913 1.00 95.25 90 SER A O 1
ATOM 669 N N . SER A 1 91 ? -0.078 -7.807 -10.799 1.00 98.44 91 SER A N 1
ATOM 670 C CA . SER A 1 91 ? 0.523 -6.476 -10.900 1.00 98.44 91 SER A CA 1
ATOM 671 C C . SER A 1 91 ? 1.003 -6.004 -9.531 1.00 98.44 91 SER A C 1
ATOM 673 O O . SER A 1 91 ? 0.227 -5.980 -8.574 1.00 98.44 91 SER A O 1
ATOM 675 N N . VAL A 1 92 ? 2.280 -5.639 -9.433 1.00 98.38 92 VAL A N 1
ATOM 676 C CA . VAL A 1 92 ? 2.966 -5.328 -8.177 1.00 98.38 92 VAL A CA 1
ATOM 677 C C . VAL A 1 92 ? 3.822 -4.072 -8.327 1.00 98.38 92 VAL A C 1
ATOM 679 O O . VAL A 1 92 ? 4.581 -3.939 -9.286 1.00 98.38 92 VAL A O 1
ATOM 682 N N . ILE A 1 93 ? 3.729 -3.185 -7.340 1.00 98.75 93 ILE A N 1
ATOM 683 C CA . ILE A 1 93 ? 4.722 -2.145 -7.063 1.00 98.75 93 ILE A CA 1
ATOM 684 C C . ILE A 1 93 ? 5.398 -2.526 -5.750 1.00 98.75 93 ILE A C 1
ATOM 686 O O . ILE A 1 93 ? 4.717 -2.703 -4.739 1.00 98.75 93 ILE A O 1
ATOM 690 N N . GLU A 1 94 ? 6.716 -2.671 -5.774 1.00 98.56 94 GLU A N 1
ATOM 691 C CA . GLU A 1 94 ? 7.516 -3.082 -4.621 1.00 98.56 94 GLU A CA 1
ATOM 692 C C . GLU A 1 94 ? 8.661 -2.085 -4.425 1.00 98.56 94 GLU A C 1
ATOM 694 O O . GLU A 1 94 ? 9.363 -1.742 -5.376 1.00 98.56 94 GLU A O 1
ATOM 699 N N . VAL A 1 95 ? 8.817 -1.582 -3.202 1.00 98.62 95 VAL A N 1
ATOM 700 C CA . VAL A 1 95 ? 9.888 -0.668 -2.801 1.00 98.62 95 VAL A CA 1
ATOM 701 C C . VAL A 1 95 ? 10.703 -1.362 -1.726 1.00 98.62 95 VAL A C 1
ATOM 703 O O . VAL A 1 95 ? 10.187 -1.640 -0.646 1.00 98.62 95 VAL A O 1
ATOM 706 N N . LYS A 1 96 ? 11.975 -1.608 -2.025 1.00 98.12 96 LYS A N 1
ATOM 707 C CA . LYS A 1 96 ? 12.958 -2.190 -1.114 1.00 98.12 96 LYS A CA 1
ATOM 708 C C . LYS A 1 96 ? 14.092 -1.211 -0.845 1.00 98.12 96 LYS A C 1
ATOM 710 O O . LYS A 1 96 ? 14.183 -0.150 -1.464 1.00 98.12 96 LYS A O 1
ATOM 715 N N . ASP A 1 97 ? 14.981 -1.579 0.070 1.00 96.88 97 ASP A N 1
ATOM 716 C CA . ASP A 1 97 ? 16.225 -0.848 0.318 1.00 96.88 97 ASP A CA 1
ATOM 717 C C . ASP A 1 97 ? 17.067 -0.737 -0.970 1.00 96.88 97 ASP A C 1
ATOM 719 O O . ASP A 1 97 ? 17.679 -1.705 -1.420 1.00 96.88 97 ASP A O 1
ATOM 723 N N . GLY A 1 98 ? 17.048 0.443 -1.597 1.00 96.81 98 GLY A N 1
ATOM 724 C CA . GLY A 1 98 ? 17.788 0.743 -2.827 1.00 96.81 98 GLY A CA 1
ATOM 725 C C . GLY A 1 98 ? 17.132 0.303 -4.143 1.00 96.81 98 GLY A C 1
ATOM 726 O O . GLY A 1 98 ? 17.742 0.488 -5.195 1.00 96.81 98 GLY A O 1
ATOM 727 N N . GLU A 1 99 ? 15.908 -0.235 -4.128 1.00 97.19 99 GLU A N 1
ATOM 728 C CA . GLU A 1 99 ? 15.246 -0.769 -5.327 1.00 97.19 99 GLU A CA 1
ATOM 729 C C . GLU A 1 99 ? 13.760 -0.387 -5.380 1.00 97.19 99 GLU A C 1
ATOM 731 O O . GLU A 1 99 ? 13.046 -0.440 -4.380 1.00 97.19 99 GLU A O 1
ATOM 736 N N . ILE A 1 100 ? 13.279 -0.026 -6.572 1.00 98.38 100 ILE A N 1
ATOM 737 C CA . ILE A 1 100 ? 11.851 0.140 -6.861 1.00 98.38 100 ILE A CA 1
ATOM 738 C C . ILE A 1 100 ? 11.523 -0.707 -8.086 1.00 98.38 100 ILE A C 1
ATOM 740 O O . ILE A 1 100 ? 12.069 -0.472 -9.166 1.00 98.38 100 ILE A O 1
ATOM 744 N N . THR A 1 101 ? 10.591 -1.641 -7.928 1.00 98.19 101 THR A N 1
ATOM 745 C CA . THR A 1 101 ? 10.195 -2.594 -8.967 1.00 98.19 101 THR A CA 1
ATOM 746 C C . THR A 1 101 ? 8.727 -2.416 -9.323 1.00 98.19 101 THR A C 1
ATOM 748 O O . THR A 1 101 ? 7.853 -2.393 -8.458 1.00 98.19 101 THR A O 1
ATOM 751 N N . LEU A 1 102 ? 8.456 -2.293 -10.625 1.00 98.31 102 LEU A N 1
ATOM 752 C CA . LEU A 1 102 ? 7.114 -2.254 -11.198 1.00 98.31 102 LEU A CA 1
ATOM 753 C C . LEU A 1 102 ? 6.953 -3.484 -12.089 1.00 98.31 102 LEU A C 1
ATOM 755 O O . LEU A 1 102 ? 7.563 -3.561 -13.154 1.00 98.31 102 LEU A O 1
ATOM 759 N N . ASN A 1 103 ? 6.132 -4.435 -11.658 1.00 97.75 103 ASN A N 1
ATOM 760 C CA . ASN A 1 103 ? 5.857 -5.659 -12.398 1.00 97.75 103 ASN A CA 1
ATOM 761 C C . ASN A 1 103 ? 4.386 -5.699 -12.811 1.00 97.75 103 ASN A C 1
ATOM 763 O O . ASN A 1 103 ? 3.511 -5.679 -11.951 1.00 97.75 103 ASN A O 1
ATOM 767 N N . ALA A 1 104 ? 4.112 -5.757 -14.110 1.00 98.06 104 ALA A N 1
ATOM 768 C CA . ALA A 1 104 ? 2.768 -5.887 -14.666 1.00 98.06 104 ALA A CA 1
ATOM 769 C C . ALA A 1 104 ? 2.849 -6.332 -16.131 1.00 98.06 104 ALA A C 1
ATOM 771 O O . ALA A 1 104 ? 3.854 -6.087 -16.797 1.00 98.06 104 ALA A O 1
ATOM 772 N N . ASP A 1 105 ? 1.756 -6.880 -16.665 1.00 97.50 105 ASP A N 1
ATOM 773 C CA . ASP A 1 105 ? 1.655 -7.218 -18.094 1.00 97.50 105 ASP A CA 1
ATOM 774 C C . ASP A 1 105 ? 1.760 -5.972 -18.992 1.00 97.50 105 ASP A C 1
ATOM 776 O O . ASP A 1 105 ? 2.224 -6.033 -20.131 1.00 97.50 105 ASP A O 1
ATOM 780 N N . LYS A 1 106 ? 1.323 -4.815 -18.478 1.00 97.25 106 LYS A N 1
ATOM 781 C CA . LYS A 1 106 ? 1.406 -3.521 -19.157 1.00 97.25 106 LYS A CA 1
ATOM 782 C C . LYS A 1 106 ? 1.727 -2.412 -18.164 1.00 97.25 106 LYS A C 1
ATOM 784 O O . LYS A 1 106 ? 0.999 -2.207 -17.198 1.00 97.25 106 LYS A O 1
ATOM 789 N N . VAL A 1 107 ? 2.750 -1.622 -18.483 1.00 97.31 107 VAL A N 1
ATOM 790 C CA . VAL A 1 107 ? 3.090 -0.380 -17.777 1.00 97.31 107 VAL A CA 1
ATOM 791 C C . VAL A 1 107 ? 2.891 0.796 -18.732 1.00 97.31 107 VAL A C 1
ATOM 793 O O . VAL A 1 107 ? 3.393 0.784 -19.854 1.00 97.31 107 VAL A O 1
ATOM 796 N N . SER A 1 108 ? 2.131 1.808 -18.308 1.00 96.81 108 SER A N 1
ATOM 797 C CA . SER A 1 108 ? 1.875 3.027 -19.083 1.00 96.81 108 SER A CA 1
ATOM 798 C C . SER A 1 108 ? 2.244 4.248 -18.251 1.00 96.81 108 SER A C 1
ATOM 800 O O . SER A 1 108 ? 1.731 4.410 -17.148 1.00 96.81 108 SER A O 1
ATOM 802 N N . ILE A 1 109 ? 3.107 5.112 -18.788 1.00 96.62 109 ILE A N 1
ATOM 803 C CA . ILE A 1 109 ? 3.574 6.337 -18.129 1.00 96.62 109 ILE A CA 1
ATOM 804 C C . ILE A 1 109 ? 3.277 7.515 -19.057 1.00 96.62 109 ILE A C 1
ATOM 806 O O . ILE A 1 109 ? 3.749 7.547 -20.192 1.00 96.62 109 ILE A O 1
ATOM 810 N N . THR A 1 110 ? 2.490 8.479 -18.583 1.00 95.25 110 THR A N 1
ATOM 811 C CA . THR A 1 110 ? 2.080 9.666 -19.349 1.00 95.25 110 THR A CA 1
ATOM 812 C C . THR A 1 110 ? 2.471 10.933 -18.600 1.00 95.25 110 THR A C 1
ATOM 814 O O . THR A 1 110 ? 2.044 11.126 -17.464 1.00 95.25 110 THR A O 1
ATOM 817 N N . GLY A 1 111 ? 3.261 11.801 -19.232 1.00 93.44 111 GLY A N 1
ATOM 818 C CA . GLY A 1 111 ? 3.579 13.133 -18.713 1.00 93.44 111 GLY A CA 1
ATOM 819 C C . GLY A 1 111 ? 2.732 14.204 -19.398 1.00 93.44 111 GLY A C 1
ATOM 820 O O . 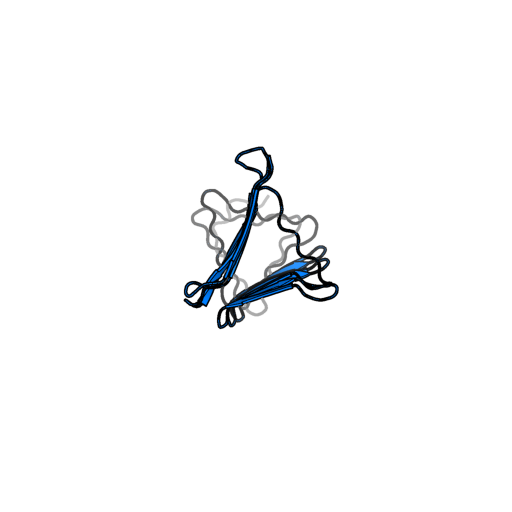GLY A 1 111 ? 2.539 14.144 -20.610 1.00 93.44 111 GLY A O 1
ATOM 821 N N . SER A 1 112 ? 2.242 15.190 -18.644 1.00 93.25 112 SER A N 1
ATOM 822 C CA . SER A 1 112 ? 1.499 16.333 -19.200 1.00 93.25 112 SER A CA 1
ATOM 823 C C . SER A 1 112 ? 2.407 17.393 -19.831 1.00 93.25 112 SER A C 1
ATOM 825 O O . SER A 1 112 ? 1.978 18.104 -20.733 1.00 93.25 112 SER A O 1
ATOM 827 N N . SER A 1 113 ? 3.651 17.496 -19.356 1.00 94.44 113 SER A N 1
ATOM 828 C CA . SER A 1 113 ? 4.628 18.489 -19.823 1.00 94.44 113 SER A CA 1
ATOM 829 C C . SER A 1 113 ? 5.910 17.819 -20.306 1.00 94.44 113 SER A C 1
ATOM 831 O O . SER A 1 113 ? 6.334 18.020 -21.440 1.00 94.44 113 SER A O 1
ATOM 833 N N . SER A 1 114 ? 6.532 16.999 -19.458 1.00 92.81 114 SER A N 1
ATOM 834 C CA . SER A 1 114 ? 7.745 16.256 -19.793 1.00 92.81 114 SER A CA 1
ATOM 835 C C . SER A 1 114 ? 7.846 14.965 -18.980 1.00 92.81 114 SER A C 1
ATOM 837 O O . SER A 1 114 ? 7.206 14.813 -17.939 1.00 92.81 114 SER A O 1
ATOM 839 N N . LEU A 1 115 ? 8.659 14.031 -19.474 1.00 94.75 115 LEU A N 1
ATOM 840 C CA . LEU A 1 115 ? 9.125 12.852 -18.750 1.00 94.75 115 LEU A CA 1
ATOM 841 C C . LEU A 1 115 ? 10.654 12.855 -18.824 1.00 94.75 115 LEU A C 1
ATOM 843 O O . LEU A 1 115 ? 11.211 12.890 -19.919 1.00 94.75 115 LEU A O 1
ATOM 847 N N . SER A 1 116 ? 11.324 12.843 -17.671 1.00 94.81 116 SER A N 1
ATOM 848 C CA . SER A 1 116 ? 12.787 12.837 -17.577 1.00 94.81 116 SER A CA 1
ATOM 849 C C . SER A 1 116 ? 13.255 11.589 -16.839 1.00 94.81 116 SER A C 1
ATOM 851 O O . SER A 1 116 ? 12.755 11.287 -15.757 1.00 94.81 116 SER A O 1
ATOM 853 N N . LEU A 1 117 ? 14.211 10.871 -17.427 1.00 94.00 117 LEU A N 1
ATOM 854 C CA . LEU A 1 117 ? 14.838 9.683 -16.852 1.00 94.00 117 LEU A CA 1
ATOM 855 C C . LEU A 1 117 ? 16.347 9.922 -16.803 1.00 94.00 117 LEU A C 1
ATOM 857 O O . LEU A 1 117 ? 16.976 10.145 -17.837 1.00 94.00 117 LEU A O 1
ATOM 861 N N . LYS A 1 118 ? 16.927 9.892 -15.601 1.00 95.62 118 LYS A N 1
ATOM 862 C CA . LYS A 1 118 ? 18.355 10.135 -15.372 1.00 95.62 118 LYS A CA 1
ATOM 863 C C . LYS A 1 118 ? 18.951 8.978 -14.580 1.00 95.62 118 LYS A C 1
ATOM 865 O O . LYS A 1 118 ? 18.419 8.614 -13.539 1.00 95.62 118 LYS A O 1
ATOM 870 N N . SER A 1 119 ? 20.074 8.451 -15.055 1.00 95.19 119 SER A N 1
ATOM 871 C CA . SER A 1 119 ? 20.903 7.490 -14.324 1.00 95.19 119 SER A CA 1
ATOM 872 C C . SER A 1 119 ? 22.295 8.079 -14.118 1.00 95.19 119 SER A C 1
ATOM 874 O O . SER A 1 119 ? 22.807 8.786 -14.986 1.00 95.19 119 SER A O 1
ATOM 876 N N . THR A 1 120 ? 22.894 7.820 -12.957 1.00 95.75 120 THR A N 1
ATOM 877 C CA . THR A 1 120 ? 24.280 8.199 -12.631 1.00 95.75 120 THR A CA 1
ATOM 878 C C . THR A 1 120 ? 25.291 7.136 -13.048 1.00 95.75 120 THR A C 1
ATOM 880 O O . THR A 1 120 ? 26.493 7.385 -12.996 1.00 95.75 120 THR A O 1
ATOM 883 N N . SER A 1 121 ? 24.824 5.952 -13.443 1.00 94.69 121 SER A N 1
ATOM 884 C CA . SER A 1 121 ? 25.675 4.849 -13.881 1.00 94.69 121 SER A CA 1
ATOM 885 C C . SER A 1 121 ? 25.222 4.374 -15.254 1.00 94.69 121 SER A C 1
ATOM 887 O O . SER A 1 121 ? 25.653 4.921 -16.263 1.00 94.69 121 SER A O 1
ATOM 889 N N . SER A 1 122 ? 24.319 3.399 -15.317 1.00 92.44 122 SER A N 1
ATOM 890 C CA . SER A 1 122 ? 23.784 2.889 -16.577 1.00 92.44 122 SER A CA 1
ATOM 891 C C . SER A 1 122 ? 22.259 2.883 -16.566 1.00 92.44 122 SER A C 1
ATOM 893 O O . SER A 1 122 ? 21.624 2.843 -15.511 1.00 92.44 122 SER A O 1
ATOM 895 N N . ALA A 1 123 ? 21.668 2.968 -17.753 1.00 93.50 123 ALA A N 1
ATOM 896 C CA . ALA A 1 123 ? 20.259 2.697 -17.988 1.00 93.50 123 ALA A CA 1
ATOM 897 C C . ALA A 1 123 ? 20.182 1.699 -19.144 1.00 93.50 123 ALA A C 1
ATOM 899 O O . ALA A 1 123 ? 20.867 1.872 -20.153 1.00 93.50 123 ALA A O 1
ATOM 900 N N . SER A 1 124 ? 19.377 0.650 -18.992 1.00 93.25 124 SER A N 1
ATOM 901 C CA . SER A 1 124 ? 19.179 -0.356 -20.035 1.00 93.25 124 SER A CA 1
ATOM 902 C C . SER A 1 124 ? 17.695 -0.490 -20.351 1.00 93.25 124 SER A C 1
ATOM 904 O O . SER A 1 124 ? 16.855 -0.404 -19.458 1.00 93.25 124 SER A O 1
ATOM 906 N N . LEU A 1 125 ? 17.381 -0.676 -21.631 1.00 93.31 125 LEU A N 1
ATOM 907 C CA . LEU A 1 125 ? 16.035 -0.951 -22.113 1.00 93.31 125 LEU A CA 1
ATOM 908 C C . LEU A 1 125 ? 16.095 -2.221 -22.954 1.00 93.31 125 LEU A C 1
ATOM 910 O O . LEU A 1 125 ? 16.842 -2.287 -23.928 1.00 93.31 125 LEU A O 1
ATOM 914 N N . GLN A 1 126 ? 15.333 -3.233 -22.549 1.00 90.62 126 GLN A N 1
ATOM 915 C CA . GLN A 1 126 ? 15.328 -4.556 -23.165 1.00 90.62 126 GLN A CA 1
ATOM 916 C C . GLN A 1 126 ? 13.887 -4.975 -23.458 1.00 90.62 126 GLN A C 1
ATOM 918 O O . GLN A 1 126 ? 12.973 -4.662 -22.698 1.00 90.62 126 GLN A O 1
ATOM 923 N N . GLY A 1 127 ? 13.679 -5.681 -24.565 1.00 89.12 127 GLY A N 1
ATOM 924 C CA . GLY A 1 127 ? 12.375 -6.200 -24.966 1.00 89.12 127 GLY A CA 1
ATOM 925 C C . GLY A 1 127 ? 12.449 -6.864 -26.336 1.00 89.12 127 GLY A C 1
ATOM 926 O O . GLY A 1 127 ? 13.406 -6.643 -27.074 1.00 89.12 127 GLY A O 1
ATOM 927 N N . GLY A 1 128 ? 11.434 -7.661 -26.692 1.00 89.44 128 GLY A N 1
ATOM 928 C CA . GLY A 1 128 ? 11.377 -8.317 -28.008 1.00 89.44 128 GLY A CA 1
ATOM 929 C C . GLY A 1 128 ? 11.419 -7.321 -29.176 1.00 89.44 128 GLY A C 1
ATOM 930 O O . GLY A 1 128 ? 12.022 -7.595 -30.208 1.00 89.44 128 GLY A O 1
ATOM 931 N N . SER A 1 129 ? 10.843 -6.131 -28.984 1.00 88.56 129 SER A N 1
ATOM 932 C CA . SER A 1 129 ? 10.993 -4.979 -29.876 1.00 88.56 129 SER A CA 1
ATOM 933 C C . SER A 1 129 ? 11.003 -3.687 -29.064 1.00 88.56 129 SER A C 1
ATOM 935 O O . SER A 1 129 ? 10.116 -3.484 -28.234 1.00 88.56 129 SER A O 1
ATOM 937 N N . VAL A 1 130 ? 11.949 -2.790 -29.340 1.00 89.88 130 VAL A N 1
ATOM 938 C CA . VAL A 1 130 ? 12.001 -1.448 -28.744 1.00 89.88 130 VAL A CA 1
ATOM 939 C C . VAL A 1 130 ? 11.713 -0.422 -29.836 1.00 89.88 130 VAL A C 1
ATOM 941 O O . VAL A 1 130 ? 12.447 -0.335 -30.817 1.00 89.88 130 VAL A O 1
ATOM 944 N N . ALA A 1 131 ? 10.639 0.352 -29.677 1.00 88.19 131 ALA A N 1
ATOM 945 C CA . ALA A 1 131 ? 10.242 1.386 -30.627 1.00 88.19 131 ALA A CA 1
ATOM 946 C C . ALA A 1 131 ? 10.275 2.765 -29.961 1.00 88.19 131 ALA A C 1
ATOM 948 O O . ALA A 1 131 ? 9.568 3.004 -28.985 1.00 88.19 131 ALA A O 1
ATOM 949 N N . VAL A 1 132 ? 11.055 3.685 -30.529 1.00 89.25 132 VAL A N 1
ATOM 950 C CA . VAL A 1 132 ? 11.086 5.095 -30.124 1.00 89.25 132 VAL A CA 1
ATOM 951 C C . VAL A 1 132 ? 10.342 5.902 -31.180 1.00 89.25 132 VAL A C 1
ATOM 953 O O . VAL A 1 132 ? 10.743 5.933 -32.341 1.00 89.25 132 VAL A O 1
ATOM 956 N N . LYS A 1 133 ? 9.231 6.531 -30.789 1.00 89.00 133 LYS A N 1
ATOM 957 C CA . LYS A 1 133 ? 8.429 7.394 -31.662 1.00 89.00 133 LYS A CA 1
ATOM 958 C C . LYS A 1 133 ? 8.418 8.800 -31.087 1.00 89.00 133 LYS A C 1
ATOM 960 O O . LYS A 1 133 ? 8.080 8.982 -29.922 1.00 89.00 133 LYS A O 1
ATOM 965 N N . ALA A 1 134 ? 8.753 9.778 -31.914 1.00 86.94 134 ALA A N 1
ATOM 966 C CA . ALA A 1 134 ? 8.692 11.186 -31.566 1.00 86.94 134 ALA A CA 1
ATOM 967 C C . ALA A 1 134 ? 8.007 11.952 -32.703 1.00 86.94 134 ALA A C 1
ATOM 969 O O . ALA A 1 134 ? 8.163 11.609 -33.874 1.00 86.94 134 ALA A O 1
ATOM 970 N N . THR A 1 135 ? 7.222 12.970 -32.352 1.00 87.88 135 THR A N 1
ATOM 971 C CA . THR A 1 135 ? 6.627 13.913 -33.315 1.00 87.88 135 THR A CA 1
ATOM 9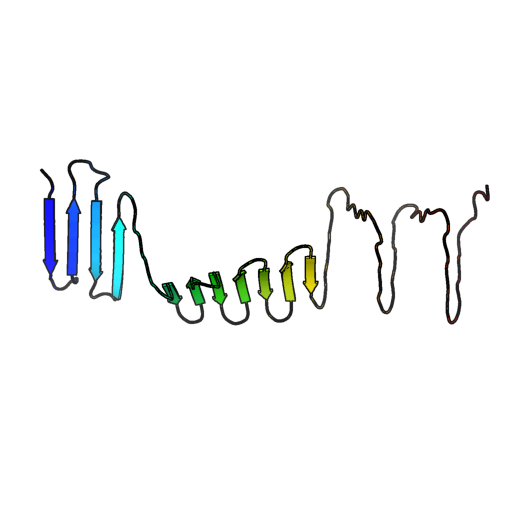72 C C . THR A 1 135 ? 7.616 15.001 -33.741 1.00 87.88 135 THR A C 1
ATOM 974 O O . THR A 1 135 ? 7.384 15.692 -34.727 1.00 87.88 135 THR A O 1
ATOM 977 N N . GLN A 1 136 ? 8.725 15.132 -33.010 1.00 85.88 136 GLN A N 1
ATOM 978 C CA . GLN A 1 136 ? 9.878 15.973 -33.325 1.00 85.88 136 GLN A CA 1
ATOM 979 C C . GLN A 1 136 ? 11.144 15.107 -33.418 1.00 85.88 136 GLN A C 1
ATOM 981 O O . GLN A 1 136 ? 11.087 13.894 -33.213 1.00 85.88 136 GLN A O 1
ATOM 986 N N . ALA A 1 137 ? 12.290 15.714 -33.734 1.00 81.06 137 ALA A N 1
ATOM 987 C CA . ALA A 1 137 ? 13.556 14.993 -33.812 1.00 81.06 137 ALA A CA 1
ATOM 988 C C . ALA A 1 137 ? 13.893 14.292 -32.480 1.00 81.06 137 ALA A C 1
ATOM 990 O O . ALA A 1 137 ? 13.868 14.912 -31.417 1.00 81.06 137 ALA A O 1
ATOM 991 N N . ALA A 1 138 ? 14.233 13.003 -32.551 1.00 84.12 138 ALA A N 1
ATOM 992 C CA . ALA A 1 138 ? 14.800 12.251 -31.437 1.00 84.12 138 ALA A CA 1
ATOM 993 C C . ALA A 1 138 ? 16.328 12.226 -31.577 1.00 84.12 138 ALA A C 1
ATOM 995 O O . ALA A 1 138 ? 16.841 11.871 -32.637 1.00 84.12 138 ALA A O 1
ATOM 996 N N . SER A 1 139 ? 17.056 12.589 -30.518 1.00 83.06 139 SER A N 1
ATOM 997 C CA . SER A 1 139 ? 18.522 12.568 -30.506 1.00 83.06 139 SER A CA 1
ATOM 998 C C . SER A 1 139 ? 19.054 11.496 -29.561 1.00 83.06 139 SER A C 1
ATOM 1000 O O . SER A 1 139 ? 18.642 11.442 -28.403 1.00 83.06 139 SER A O 1
ATOM 1002 N N . VAL A 1 140 ? 20.025 10.712 -30.027 1.00 85.56 140 VAL A N 1
ATOM 1003 C CA . VAL A 1 140 ? 20.842 9.820 -29.195 1.00 85.56 140 VAL A CA 1
ATOM 1004 C C . VAL A 1 140 ? 22.268 10.356 -29.229 1.00 85.56 140 VAL A C 1
ATOM 1006 O O . VAL A 1 140 ? 22.829 10.523 -30.308 1.00 85.56 140 VAL A O 1
ATOM 1009 N N . GLN A 1 141 ? 22.829 10.680 -28.065 1.00 81.81 141 GLN A N 1
ATOM 1010 C CA . GLN A 1 141 ? 24.150 11.300 -27.943 1.00 81.81 141 GLN A CA 1
ATOM 1011 C C . GLN A 1 141 ? 24.973 10.570 -26.879 1.00 81.81 141 GLN A C 1
ATOM 1013 O O . GLN A 1 141 ? 24.452 10.201 -25.828 1.00 81.81 141 GLN A O 1
ATOM 1018 N N . GLY A 1 142 ? 26.261 10.380 -27.150 1.00 82.75 142 GLY A N 1
ATOM 1019 C CA . GLY A 1 142 ? 27.229 9.773 -26.241 1.00 82.75 142 GLY A CA 1
ATOM 1020 C C . GLY A 1 142 ? 28.617 9.758 -26.877 1.00 82.75 142 GLY A C 1
ATOM 1021 O O . GLY A 1 142 ? 28.735 9.948 -28.085 1.00 82.75 142 GLY A O 1
ATOM 1022 N N . MET A 1 143 ? 29.668 9.516 -26.084 1.00 83.62 143 MET A N 1
ATOM 1023 C CA . MET A 1 143 ? 31.040 9.373 -26.612 1.00 83.62 143 MET A CA 1
ATOM 1024 C C . MET A 1 143 ? 31.143 8.259 -27.664 1.00 83.62 143 MET A C 1
ATOM 1026 O O . MET A 1 143 ? 31.990 8.302 -28.550 1.00 83.62 143 MET A O 1
ATOM 1030 N N . THR A 1 144 ? 30.287 7.244 -27.562 1.00 84.69 144 THR A N 1
ATOM 1031 C CA . THR A 1 144 ? 30.162 6.166 -28.539 1.00 84.69 144 THR A CA 1
ATOM 1032 C C . THR A 1 144 ? 28.696 5.778 -28.653 1.00 84.69 144 THR A C 1
ATOM 1034 O O . THR A 1 144 ? 28.021 5.589 -27.641 1.00 84.69 144 THR A O 1
ATOM 1037 N N . VAL A 1 145 ? 28.211 5.655 -29.888 1.00 86.06 145 VAL A N 1
ATOM 1038 C CA . VAL A 1 145 ? 26.894 5.095 -30.204 1.00 86.06 145 VAL A CA 1
ATOM 1039 C C . VAL A 1 145 ? 27.134 3.859 -31.060 1.00 86.06 145 VAL A C 1
ATOM 1041 O O . VAL A 1 145 ? 27.559 3.970 -32.206 1.00 86.06 145 VAL A O 1
ATOM 1044 N N . ASP A 1 146 ? 26.903 2.684 -30.483 1.00 82.94 146 ASP A N 1
ATOM 1045 C CA . ASP A 1 146 ? 27.112 1.392 -31.138 1.00 82.94 146 ASP A CA 1
ATOM 1046 C C . ASP A 1 146 ? 25.751 0.747 -31.432 1.00 82.94 146 ASP A C 1
ATOM 1048 O O . ASP A 1 146 ? 24.926 0.575 -30.532 1.00 82.94 146 ASP A O 1
ATOM 1052 N N . ILE A 1 147 ? 25.494 0.425 -32.702 1.00 83.44 147 ILE A N 1
ATOM 1053 C CA . ILE A 1 147 ? 24.232 -0.161 -33.164 1.00 83.44 147 ILE A CA 1
ATOM 1054 C C . ILE A 1 147 ? 24.535 -1.528 -33.775 1.00 83.44 147 ILE A C 1
ATOM 1056 O O . ILE A 1 147 ? 24.942 -1.633 -34.933 1.00 83.44 147 ILE A O 1
ATOM 1060 N N . LYS A 1 148 ? 24.291 -2.590 -33.001 1.00 79.00 148 LYS A N 1
ATOM 1061 C CA . LYS A 1 148 ? 24.497 -3.979 -33.434 1.00 79.00 148 LYS A CA 1
ATOM 1062 C C . LYS A 1 148 ? 23.170 -4.626 -33.798 1.00 79.00 148 LYS A C 1
ATOM 1064 O O . LYS A 1 148 ? 22.293 -4.765 -32.950 1.00 79.00 148 LYS A O 1
ATOM 1069 N N . GLY A 1 149 ? 23.041 -5.049 -35.050 1.00 72.19 149 GLY A N 1
ATOM 1070 C CA . GLY A 1 149 ? 21.942 -5.886 -35.525 1.00 72.19 149 GLY A CA 1
ATOM 1071 C C . GLY A 1 149 ? 22.456 -7.289 -35.826 1.00 72.19 149 GLY A C 1
ATOM 1072 O O . GLY A 1 149 ? 23.497 -7.437 -36.460 1.00 72.19 149 GLY A O 1
ATOM 1073 N N . THR A 1 150 ? 21.740 -8.321 -35.382 1.00 69.62 150 THR A N 1
ATOM 1074 C CA . THR A 1 150 ? 22.092 -9.723 -35.670 1.00 69.62 150 THR A CA 1
ATOM 1075 C C . THR A 1 150 ? 21.644 -10.177 -37.062 1.00 69.62 150 THR A C 1
ATOM 1077 O O . THR A 1 150 ? 22.185 -11.148 -37.581 1.00 69.62 150 THR A O 1
ATOM 1080 N N . THR A 1 151 ? 20.686 -9.477 -37.682 1.00 74.25 151 THR A N 1
ATOM 1081 C CA . THR A 1 151 ? 20.160 -9.787 -39.026 1.00 74.25 151 THR A CA 1
ATOM 1082 C C . THR A 1 151 ? 20.302 -8.621 -40.006 1.00 74.25 151 THR A C 1
ATOM 1084 O O . THR A 1 151 ? 20.840 -8.802 -41.093 1.00 74.25 151 THR A O 1
ATOM 1087 N N . SER A 1 152 ? 19.860 -7.413 -39.642 1.00 70.56 152 SER A N 1
ATOM 1088 C CA . SER A 1 152 ? 20.027 -6.205 -40.463 1.00 70.56 152 SER A CA 1
ATOM 1089 C C . SER A 1 152 ? 19.870 -4.933 -39.631 1.00 70.56 152 SER A C 1
ATOM 1091 O O . SER A 1 152 ? 18.904 -4.816 -38.877 1.00 70.56 152 SER A O 1
ATOM 1093 N N . THR A 1 153 ? 20.751 -3.952 -39.826 1.00 71.62 153 THR A N 1
ATOM 1094 C CA . THR A 1 153 ? 20.594 -2.593 -39.285 1.00 71.62 153 THR A CA 1
ATOM 1095 C C . THR A 1 153 ? 20.264 -1.650 -40.438 1.00 71.62 153 THR A C 1
ATOM 1097 O O . THR A 1 153 ? 21.056 -1.514 -41.363 1.00 71.62 153 THR A O 1
ATOM 1100 N N . THR A 1 154 ? 19.104 -0.989 -40.399 1.00 68.56 154 THR A N 1
ATOM 1101 C CA . THR A 1 154 ? 18.747 0.054 -41.377 1.00 68.56 154 THR A CA 1
ATOM 1102 C C . THR A 1 154 ? 18.660 1.395 -40.667 1.00 68.56 154 THR A C 1
ATOM 1104 O O . THR A 1 154 ? 17.795 1.591 -39.817 1.00 68.56 154 THR A O 1
ATOM 1107 N N . VAL A 1 155 ? 19.532 2.330 -41.037 1.00 74.12 155 VAL A N 1
ATOM 1108 C CA . VAL A 1 155 ? 19.468 3.727 -40.592 1.00 74.12 155 VAL A CA 1
ATOM 1109 C C . VAL A 1 155 ? 18.986 4.557 -41.776 1.00 74.12 155 VAL A C 1
ATOM 1111 O O . VAL A 1 155 ? 19.702 4.705 -42.763 1.00 74.12 155 VAL A O 1
ATOM 1114 N N . LYS A 1 156 ? 17.749 5.061 -41.714 1.00 65.06 156 LYS A N 1
ATOM 1115 C CA . LYS A 1 156 ? 17.152 5.878 -42.779 1.00 65.06 156 LYS A CA 1
ATOM 1116 C C . LYS A 1 156 ? 16.838 7.270 -42.235 1.00 65.06 156 LYS A C 1
ATOM 1118 O O . LYS A 1 156 ? 15.912 7.429 -41.447 1.00 65.06 156 LYS A O 1
ATOM 1123 N N . GLY A 1 157 ? 17.607 8.264 -42.666 1.00 61.09 157 GLY A N 1
ATOM 1124 C CA . GLY A 1 157 ? 17.438 9.673 -42.313 1.00 61.09 157 GLY A CA 1
ATOM 1125 C C . GLY A 1 157 ? 18.266 10.564 -43.240 1.00 61.09 157 GLY A C 1
ATOM 1126 O O . GLY A 1 157 ? 19.236 10.097 -43.834 1.00 61.09 157 GLY A O 1
ATOM 1127 N N . LEU A 1 158 ? 17.870 11.829 -43.396 1.00 55.75 158 LEU A N 1
ATOM 1128 C CA . LEU A 1 158 ? 18.671 12.826 -44.108 1.00 55.75 158 LEU A CA 1
ATOM 1129 C C . LEU A 1 158 ? 19.832 13.226 -43.180 1.00 55.75 158 LEU A C 1
ATOM 1131 O O . LEU A 1 158 ? 19.606 13.847 -42.145 1.00 55.75 158 LEU A O 1
ATOM 1135 N N . THR A 1 159 ? 21.062 12.829 -43.494 1.00 55.91 159 THR A N 1
ATOM 1136 C CA . THR A 1 159 ? 22.260 13.253 -42.750 1.00 55.91 159 THR A CA 1
ATOM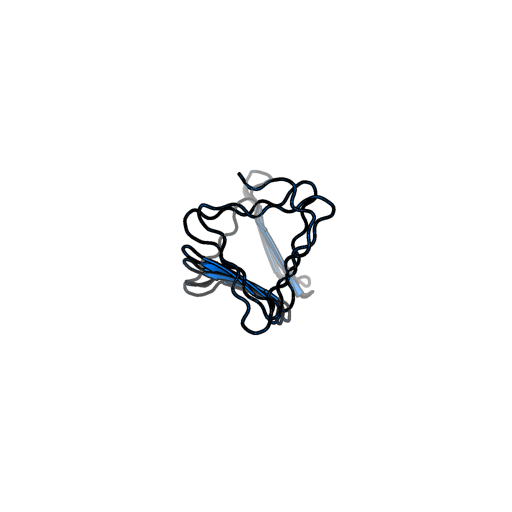 1137 C C . THR A 1 159 ? 22.487 14.749 -42.952 1.00 55.91 159 THR A C 1
ATOM 1139 O O . THR A 1 159 ? 22.765 15.160 -44.076 1.00 55.91 159 THR A O 1
ATOM 1142 N N . THR A 1 160 ? 22.384 15.566 -41.899 1.00 50.06 160 THR A N 1
ATOM 1143 C CA . THR A 1 160 ? 22.561 17.029 -42.009 1.00 50.06 160 THR A CA 1
ATOM 1144 C C . THR A 1 160 ? 23.925 17.563 -41.565 1.00 50.06 160 THR A C 1
ATOM 1146 O O . THR A 1 160 ? 24.201 18.721 -41.844 1.00 50.06 160 THR A O 1
ATOM 1149 N N . SER A 1 161 ? 24.807 16.759 -40.964 1.00 51.50 161 SER A N 1
ATOM 1150 C CA . SER A 1 161 ? 26.261 17.013 -40.901 1.00 51.50 161 SER A CA 1
ATOM 1151 C C . SER A 1 161 ? 26.968 15.870 -40.171 1.00 51.50 161 SER A C 1
ATOM 1153 O O . SER A 1 161 ? 26.490 15.427 -39.128 1.00 51.50 161 SER A O 1
ATOM 1155 N N . VAL A 1 162 ? 28.124 15.446 -40.678 1.00 42.25 162 VAL A N 1
ATOM 1156 C CA . VAL A 1 162 ? 29.165 14.750 -39.906 1.00 42.25 162 VAL A CA 1
ATOM 1157 C C . VAL A 1 162 ? 30.180 15.812 -39.489 1.00 42.25 162 VAL A C 1
ATOM 1159 O O . VAL A 1 162 ? 30.695 16.516 -40.356 1.00 42.25 162 VAL A O 1
ATOM 1162 N N . GLY A 1 163 ? 30.367 15.986 -38.180 1.00 40.69 163 GLY A N 1
ATOM 1163 C CA . GLY A 1 163 ? 31.443 16.797 -37.603 1.00 40.69 163 GLY A CA 1
ATOM 1164 C C . GLY A 1 163 ? 32.663 15.942 -37.314 1.00 40.69 163 GLY A C 1
ATOM 1165 O O . GLY A 1 163 ? 32.456 14.743 -37.014 1.00 40.69 163 GLY A O 1
#